Protein AF-A0A9P1EF59-F1 (afdb_monomer)

Solvent-accessible surface area (backbone atoms only — not comparable to full-atom values): 3750 Å² total; per-residue (Å²): 133,92,78,86,45,73,67,55,52,53,51,50,54,52,52,54,51,46,54,71,72,42,78,85,67,76,88,84,82,66,92,82,56,79,98,68,93,82,86,84,77,84,88,66,77,88,74,71,84,88,119

Foldseek 3Di:
DDDDDVVNVVVVVVVVCCCVVCVPDDDDDDPPDPPDDDDDDDPDPPPPPPD

Mean predicted aligned error: 9.48 Å

Radius of gyration: 16.77 Å; Cα contacts (8 Å, |Δi|>4): 1; chains: 1; bounding box: 40×27×34 Å

Sequence (51 aa):
MHRPTTRHWEAIKRVLRYLKGTPHFGIFISAHTPLTLHAYADADWAGDIDT

Organism: Cuscuta europaea (NCBI:txid41803)

pLDDT: mean 83.96, std 13.33, range [49.06, 97.75]

Structure (mmCIF, N/CA/C/O backbone):
data_AF-A0A9P1EF59-F1
#
_entry.id   AF-A0A9P1EF59-F1
#
loop_
_atom_site.group_PDB
_atom_site.id
_atom_site.type_symbol
_atom_site.label_atom_id
_atom_site.label_alt_id
_atom_site.label_comp_id
_atom_site.label_asym_id
_atom_site.label_entity_id
_atom_site.label_seq_id
_atom_site.pdbx_PDB_ins_code
_atom_site.Cartn_x
_atom_site.Cartn_y
_atom_site.Cartn_z
_atom_site.occupancy
_atom_site.B_iso_or_equiv
_atom_site.auth_seq_id
_atom_site.auth_comp_id
_atom_site.auth_asym_id
_atom_site.auth_atom_id
_atom_site.pdbx_PDB_model_num
ATOM 1 N N . MET A 1 1 ? 22.517 4.778 -6.846 1.00 53.50 1 MET A N 1
ATOM 2 C CA . MET A 1 1 ? 21.638 4.808 -8.041 1.00 53.50 1 MET A CA 1
ATOM 3 C C . MET A 1 1 ? 20.642 3.653 -7.948 1.00 53.50 1 MET A C 1
ATOM 5 O O . MET A 1 1 ? 21.081 2.507 -7.890 1.00 53.50 1 MET A O 1
ATOM 9 N N . HIS A 1 2 ? 19.336 3.924 -7.849 1.00 76.62 2 HIS A N 1
ATOM 10 C CA . HIS A 1 2 ? 18.316 2.870 -7.737 1.00 76.62 2 HIS A CA 1
ATOM 11 C C . HIS A 1 2 ? 18.344 1.942 -8.962 1.00 76.62 2 HIS A C 1
ATOM 13 O O . HIS A 1 2 ? 18.395 2.405 -10.098 1.00 76.62 2 HIS A O 1
ATOM 19 N N . ARG A 1 3 ? 18.301 0.626 -8.727 1.00 85.44 3 ARG A N 1
ATOM 20 C CA . ARG A 1 3 ? 18.234 -0.408 -9.772 1.00 85.44 3 ARG A CA 1
ATOM 21 C C . ARG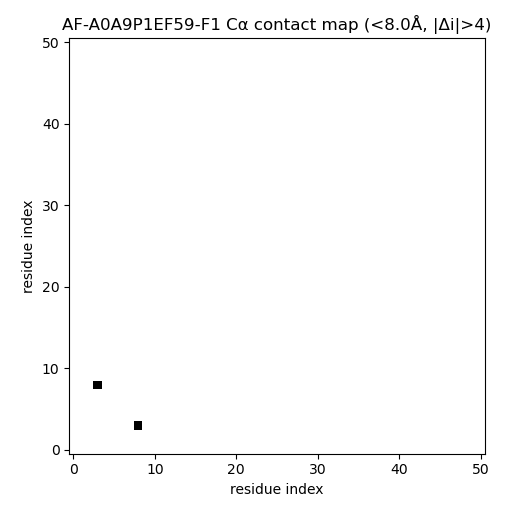 A 1 3 ? 16.886 -1.126 -9.679 1.00 85.44 3 ARG A C 1
ATOM 23 O O . ARG A 1 3 ? 16.798 -2.174 -9.033 1.00 85.44 3 ARG A O 1
ATOM 30 N N . PRO A 1 4 ? 15.804 -0.539 -10.225 1.00 87.38 4 PRO A N 1
ATOM 31 C CA . PRO A 1 4 ? 14.517 -1.216 -10.270 1.00 87.38 4 PRO A CA 1
ATOM 32 C C . PRO A 1 4 ? 14.660 -2.568 -10.982 1.00 87.38 4 PRO A C 1
ATOM 34 O O . PRO A 1 4 ? 15.452 -2.725 -11.905 1.00 87.38 4 PRO A O 1
ATOM 37 N N . THR A 1 5 ? 13.915 -3.565 -10.508 1.00 94.88 5 THR A N 1
ATOM 38 C CA . THR A 1 5 ? 13.999 -4.955 -10.971 1.00 94.88 5 THR A CA 1
ATOM 39 C C . THR A 1 5 ? 12.643 -5.376 -11.514 1.00 94.88 5 THR A C 1
ATOM 41 O O . THR A 1 5 ? 11.628 -4.727 -11.245 1.00 94.88 5 THR A O 1
ATOM 44 N N . THR A 1 6 ? 12.587 -6.512 -12.205 1.00 95.62 6 THR A N 1
ATOM 45 C CA . THR A 1 6 ? 11.317 -7.112 -12.635 1.00 95.62 6 THR A CA 1
ATOM 46 C C . THR A 1 6 ? 10.355 -7.319 -11.461 1.00 95.62 6 THR A C 1
ATOM 48 O O . THR A 1 6 ? 9.164 -7.056 -11.598 1.00 95.62 6 THR A O 1
ATOM 51 N N . ARG A 1 7 ? 10.868 -7.671 -10.272 1.00 94.88 7 ARG A N 1
ATOM 52 C CA . ARG A 1 7 ? 10.051 -7.819 -9.054 1.00 94.88 7 ARG A CA 1
ATOM 53 C C . ARG A 1 7 ? 9.440 -6.488 -8.610 1.00 94.88 7 ARG A C 1
ATOM 55 O O . ARG A 1 7 ? 8.266 -6.446 -8.255 1.00 94.88 7 ARG A O 1
ATOM 62 N N . HIS A 1 8 ? 10.205 -5.396 -8.676 1.00 94.12 8 HIS A N 1
ATOM 63 C CA . HIS A 1 8 ? 9.683 -4.053 -8.393 1.00 94.12 8 HIS A CA 1
ATOM 64 C C . HIS A 1 8 ? 8.562 -3.677 -9.379 1.00 94.12 8 HIS A C 1
ATOM 66 O O . HIS A 1 8 ? 7.514 -3.176 -8.973 1.00 94.12 8 HIS A O 1
ATOM 72 N N . TRP A 1 9 ? 8.733 -4.000 -10.665 1.00 94.81 9 TRP A N 1
ATOM 73 C CA . TRP A 1 9 ? 7.714 -3.757 -11.689 1.00 94.81 9 TRP A CA 1
ATOM 74 C C . TRP A 1 9 ? 6.437 -4.582 -11.479 1.00 94.81 9 TRP A C 1
ATOM 76 O O . TRP A 1 9 ? 5.320 -4.083 -11.624 1.00 94.81 9 TRP A O 1
ATOM 86 N N . GLU A 1 10 ? 6.573 -5.854 -11.114 1.00 97.19 10 GLU A N 1
ATOM 87 C CA . GLU A 1 10 ? 5.441 -6.721 -10.779 1.00 97.19 10 GLU A CA 1
ATOM 88 C C . GLU A 1 10 ? 4.658 -6.216 -9.567 1.00 97.19 10 GLU A C 1
ATOM 90 O O . GLU A 1 10 ? 3.423 -6.197 -9.610 1.00 97.19 10 GLU A O 1
ATOM 95 N N . ALA A 1 11 ? 5.362 -5.755 -8.530 1.00 95.62 11 ALA A N 1
ATOM 96 C CA . ALA A 1 11 ? 4.754 -5.172 -7.342 1.00 95.62 11 ALA A CA 1
ATOM 97 C C . ALA A 1 11 ? 3.915 -3.932 -7.689 1.00 95.62 11 ALA A C 1
ATOM 99 O O . ALA A 1 11 ? 2.741 -3.873 -7.321 1.00 95.62 11 ALA A O 1
ATOM 100 N N . I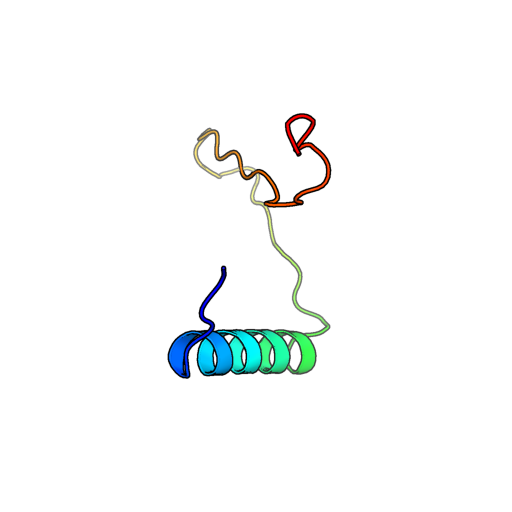LE A 1 12 ? 4.462 -2.999 -8.477 1.00 95.81 12 ILE A N 1
ATOM 101 C CA . ILE A 1 12 ? 3.739 -1.792 -8.915 1.00 95.81 12 ILE A CA 1
ATOM 102 C C . ILE A 1 12 ? 2.497 -2.164 -9.725 1.00 95.81 12 ILE A C 1
ATOM 104 O O . ILE A 1 12 ? 1.400 -1.690 -9.435 1.00 95.81 12 ILE A O 1
ATOM 108 N N . LYS A 1 13 ? 2.625 -3.071 -10.700 1.00 97.31 13 LYS A N 1
ATOM 109 C CA . LYS A 1 13 ? 1.471 -3.532 -11.489 1.00 97.31 13 LYS A CA 1
ATOM 110 C C . LYS A 1 13 ? 0.376 -4.137 -10.608 1.00 97.31 13 LYS A C 1
ATOM 112 O O . LYS A 1 13 ? -0.805 -3.948 -10.895 1.00 97.31 13 LYS A O 1
ATOM 117 N N . ARG A 1 14 ? 0.743 -4.871 -9.551 1.00 97.12 14 ARG A N 1
ATOM 118 C CA . ARG A 1 14 ? -0.224 -5.418 -8.588 1.00 97.12 14 ARG A CA 1
ATOM 119 C C . ARG A 1 14 ? -0.953 -4.302 -7.841 1.00 97.12 14 ARG A C 1
ATOM 121 O O . ARG A 1 14 ? -2.176 -4.359 -7.770 1.00 97.12 14 ARG A O 1
ATOM 128 N N . VAL A 1 15 ? -0.225 -3.296 -7.354 1.00 95.06 15 VAL A N 1
ATOM 129 C CA . VAL A 1 15 ? -0.805 -2.129 -6.669 1.00 95.06 15 VAL A CA 1
ATOM 130 C C . VAL A 1 15 ? -1.767 -1.379 -7.591 1.00 95.06 15 VAL A C 1
ATOM 132 O O . VAL A 1 15 ? -2.916 -1.163 -7.225 1.00 95.06 15 VAL A O 1
ATOM 135 N N . LEU A 1 16 ? -1.355 -1.066 -8.821 1.00 96.50 16 LEU A N 1
ATOM 136 C CA . LEU A 1 16 ? -2.202 -0.340 -9.774 1.00 96.50 16 LEU A CA 1
ATOM 137 C C . LEU A 1 16 ? -3.471 -1.118 -10.154 1.00 96.50 16 LEU A C 1
ATOM 139 O O . LEU A 1 16 ? -4.548 -0.532 -10.247 1.00 96.50 16 LEU A O 1
ATOM 143 N N . ARG A 1 17 ? -3.374 -2.443 -10.346 1.00 97.75 17 ARG A N 1
ATOM 144 C CA . ARG A 1 17 ? -4.557 -3.288 -10.590 1.00 97.75 17 ARG A CA 1
ATOM 145 C C . ARG A 1 17 ? -5.507 -3.310 -9.400 1.00 97.75 17 ARG A C 1
ATOM 147 O O . ARG A 1 17 ? -6.712 -3.269 -9.620 1.00 97.75 17 ARG A O 1
ATOM 154 N N . TYR A 1 18 ? -4.972 -3.367 -8.180 1.00 94.88 18 TYR A N 1
ATOM 155 C CA . TYR A 1 18 ? -5.774 -3.288 -6.962 1.00 94.88 18 TYR A CA 1
ATOM 156 C C . TYR A 1 18 ? -6.522 -1.953 -6.902 1.00 94.88 18 TYR A C 1
ATOM 158 O O . TYR A 1 18 ? -7.745 -1.957 -6.911 1.00 94.88 18 TYR A O 1
ATOM 166 N N . LEU A 1 19 ? -5.810 -0.824 -7.001 1.00 94.25 19 LEU A N 1
ATOM 167 C CA . LEU A 1 19 ? -6.411 0.515 -6.965 1.00 94.25 19 LEU A CA 1
ATOM 168 C C . LEU A 1 19 ? -7.507 0.702 -8.024 1.00 94.25 19 LEU A C 1
ATOM 170 O O . LEU A 1 19 ? -8.578 1.220 -7.722 1.00 94.25 19 LEU A O 1
ATOM 174 N N . LYS A 1 20 ? -7.270 0.231 -9.256 1.00 96.19 20 LYS A N 1
ATOM 175 C CA . LYS A 1 20 ? -8.272 0.277 -10.330 1.00 96.19 20 LYS A CA 1
ATOM 176 C C . LYS A 1 20 ? -9.477 -0.631 -10.055 1.00 96.19 20 LYS A C 1
ATOM 178 O O . LYS A 1 20 ? -10.591 -0.285 -10.432 1.00 96.19 20 LYS A O 1
ATOM 183 N N . GLY A 1 21 ? -9.252 -1.810 -9.477 1.00 96.81 21 GLY A N 1
ATOM 184 C CA . GLY A 1 21 ? -10.292 -2.810 -9.224 1.00 96.81 21 GLY A CA 1
ATOM 185 C C . GLY A 1 21 ? -11.142 -2.524 -7.989 1.00 96.81 21 GLY A C 1
ATOM 186 O O . GLY A 1 21 ? -12.263 -3.019 -7.899 1.00 96.81 21 GLY A O 1
ATOM 187 N N . THR A 1 22 ? -10.637 -1.722 -7.051 1.00 95.88 22 THR A N 1
ATOM 188 C CA . THR A 1 22 ? -11.291 -1.469 -5.763 1.00 95.88 22 THR A CA 1
ATOM 189 C C . THR A 1 22 ? -11.460 0.027 -5.455 1.00 95.88 22 THR A C 1
ATOM 191 O O . THR A 1 22 ? -11.082 0.463 -4.368 1.00 95.88 22 THR A O 1
ATOM 194 N N . PRO A 1 23 ? -12.050 0.845 -6.352 1.00 92.62 23 PRO A N 1
ATOM 195 C CA . PRO A 1 23 ? -12.175 2.290 -6.131 1.00 92.62 23 PRO A CA 1
ATOM 196 C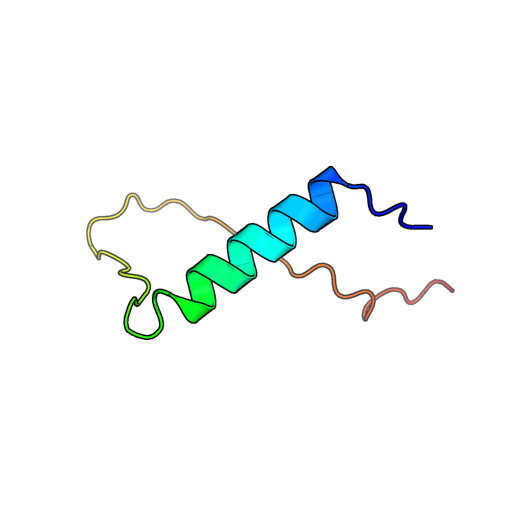 C . PRO A 1 23 ? -13.089 2.649 -4.948 1.00 92.62 23 PRO A C 1
ATOM 198 O O . PRO A 1 23 ? -12.977 3.731 -4.387 1.00 92.62 23 PRO A O 1
ATOM 201 N N . HIS A 1 24 ? -13.979 1.737 -4.550 1.00 95.06 24 HIS A N 1
ATOM 202 C CA . HIS A 1 24 ? -14.907 1.923 -3.430 1.00 95.06 24 HIS A CA 1
ATOM 203 C C . HIS A 1 24 ? -14.375 1.366 -2.101 1.00 95.06 24 HIS A C 1
ATOM 205 O O . HIS A 1 24 ? -15.069 1.429 -1.089 1.00 95.06 24 HIS A O 1
ATOM 211 N N . PHE A 1 25 ? -13.182 0.763 -2.091 1.00 91.12 25 PHE A N 1
ATOM 212 C CA . PHE A 1 25 ? -12.622 0.179 -0.877 1.00 91.12 25 PHE A CA 1
ATOM 213 C C . PHE A 1 25 ? -11.899 1.274 -0.097 1.00 91.12 25 PHE A C 1
ATOM 215 O O . PHE A 1 25 ? -10.915 1.841 -0.568 1.00 91.12 25 PHE A O 1
ATOM 222 N N . GLY A 1 26 ? -12.394 1.561 1.103 1.00 86.88 26 GLY A N 1
ATOM 223 C CA . GLY A 1 26 ? -11.725 2.430 2.065 1.00 86.88 26 GLY A CA 1
ATOM 224 C C . GLY A 1 26 ? -10.809 1.653 3.008 1.00 86.88 26 GLY A C 1
ATOM 225 O O . GLY A 1 26 ? -10.874 0.428 3.109 1.00 86.88 26 GLY A O 1
ATOM 226 N N . ILE A 1 27 ? -9.976 2.386 3.742 1.00 85.50 27 ILE A N 1
ATOM 227 C CA . ILE A 1 27 ? -9.235 1.847 4.883 1.00 85.50 27 ILE A CA 1
ATOM 228 C C . ILE A 1 27 ? -10.131 1.991 6.116 1.00 85.50 27 ILE A C 1
ATOM 230 O O . ILE A 1 27 ? -10.509 3.104 6.478 1.00 85.50 27 ILE A O 1
ATOM 234 N N . PHE A 1 28 ? -10.480 0.875 6.758 1.00 87.19 28 PHE A N 1
ATOM 235 C CA . PHE A 1 28 ? -11.208 0.892 8.026 1.00 87.19 28 PHE A CA 1
ATOM 236 C C . PHE A 1 28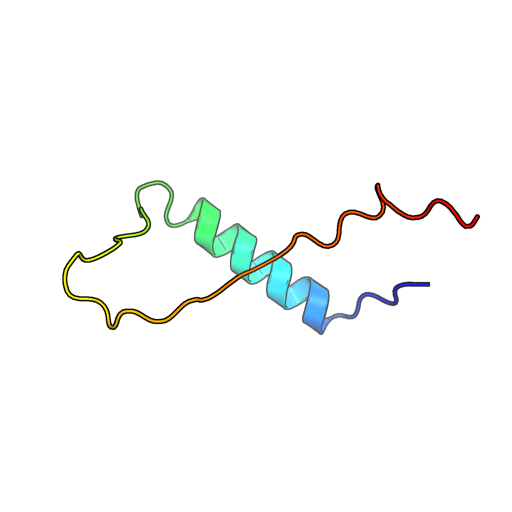 ? -10.222 0.883 9.193 1.00 87.19 28 PHE A C 1
ATOM 238 O O . PHE A 1 28 ? -9.478 -0.080 9.379 1.00 87.19 28 PHE A O 1
ATOM 245 N N . ILE A 1 29 ? -10.240 1.949 9.988 1.00 83.06 29 ILE A N 1
ATOM 246 C CA . ILE A 1 29 ? -9.468 2.051 11.225 1.00 83.06 29 ILE A CA 1
ATOM 247 C C . ILE A 1 29 ? -10.433 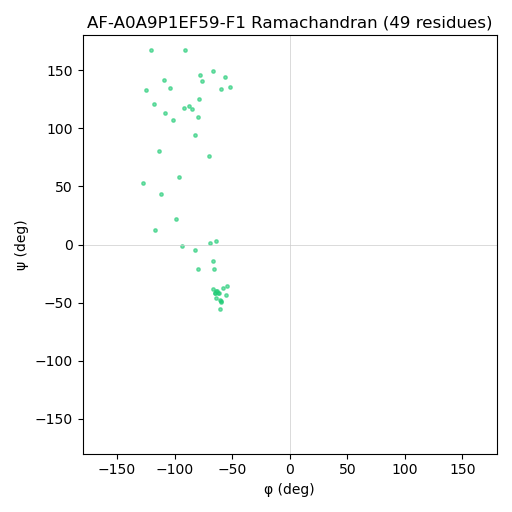1.789 12.381 1.00 83.06 29 ILE A C 1
ATOM 249 O O . ILE A 1 29 ? -11.308 2.604 12.668 1.00 83.06 29 ILE A O 1
ATOM 253 N N . SER A 1 30 ? -10.308 0.621 13.011 1.00 87.75 30 SER 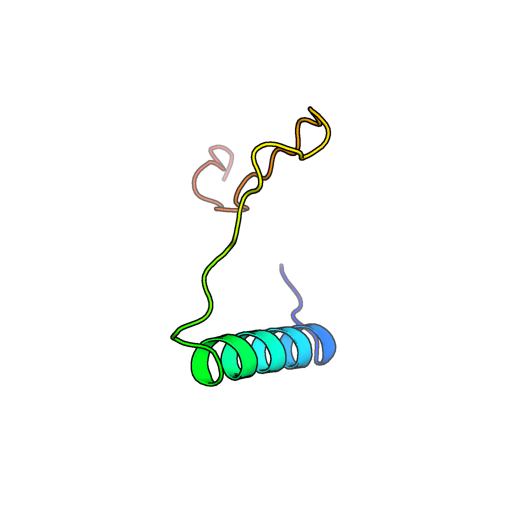A N 1
ATOM 254 C CA . SER A 1 30 ? -11.150 0.244 14.149 1.00 87.75 30 SER A CA 1
ATOM 255 C C . SER A 1 30 ? -10.701 0.961 15.421 1.00 87.75 30 SER A C 1
ATOM 257 O O . SER A 1 30 ? -9.512 1.024 15.710 1.00 87.75 30 SER A O 1
ATOM 259 N N . ALA A 1 31 ? -11.650 1.407 16.244 1.00 86.31 31 ALA A N 1
ATOM 260 C CA . ALA A 1 31 ? -11.358 1.910 17.590 1.00 86.31 31 ALA A CA 1
ATOM 261 C C . ALA A 1 31 ? -10.847 0.813 18.550 1.00 86.31 31 ALA A C 1
ATOM 263 O O . ALA A 1 31 ? -10.309 1.119 19.608 1.00 86.31 31 ALA A O 1
ATOM 264 N N . HIS A 1 32 ? -11.007 -0.463 18.182 1.00 88.81 32 HIS A N 1
ATOM 265 C CA . HIS A 1 32 ? -10.606 -1.621 18.987 1.00 88.81 32 HIS A CA 1
ATOM 266 C C . HIS A 1 32 ? -9.251 -2.211 18.555 1.00 88.81 32 HIS A C 1
ATOM 268 O O . HIS A 1 32 ? -8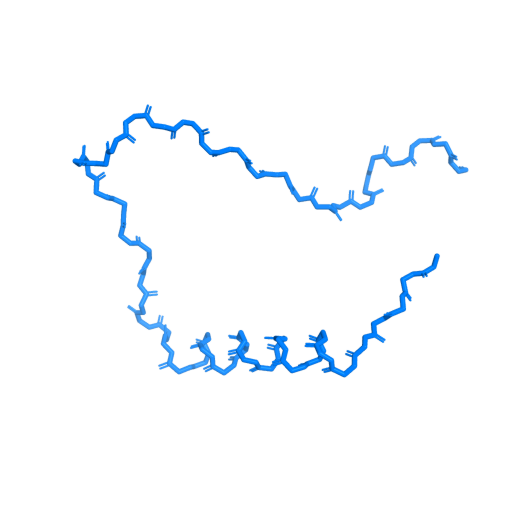.984 -3.389 18.789 1.00 88.81 32 HIS A O 1
ATOM 274 N N . THR A 1 33 ? -8.397 -1.438 17.881 1.00 83.25 33 THR A N 1
ATOM 275 C CA . THR A 1 33 ? -7.032 -1.879 17.558 1.00 83.25 33 THR A CA 1
ATOM 276 C C . THR A 1 33 ? -6.110 -1.767 18.774 1.00 83.25 33 THR A C 1
ATOM 278 O O . THR A 1 33 ? -6.249 -0.812 19.542 1.00 83.25 33 THR A O 1
ATOM 281 N N . PRO A 1 34 ? -5.128 -2.674 18.944 1.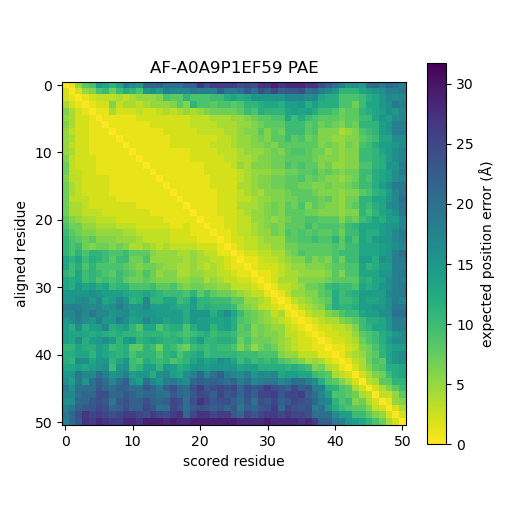00 84.62 34 PRO A N 1
ATOM 282 C CA . PRO A 1 34 ? -4.077 -2.507 19.944 1.00 84.62 34 PRO A CA 1
ATOM 283 C C . PRO A 1 34 ? -3.414 -1.132 19.819 1.00 84.62 34 PRO A C 1
ATOM 285 O O . PRO A 1 34 ? -3.087 -0.711 18.707 1.00 84.62 34 PRO A O 1
ATOM 288 N N . LEU A 1 35 ? -3.194 -0.450 20.948 1.00 82.38 35 LEU A N 1
ATOM 289 C CA . LEU A 1 35 ? -2.513 0.847 21.002 1.00 82.38 35 LEU A CA 1
ATOM 290 C C . LEU A 1 35 ? -1.019 0.663 20.692 1.00 82.38 35 LEU A C 1
ATOM 292 O O . LEU A 1 35 ? -0.169 0.630 21.577 1.00 82.38 35 LEU A O 1
ATOM 296 N N . THR A 1 36 ? -0.717 0.478 19.413 1.00 84.69 36 THR A N 1
ATOM 297 C CA . THR A 1 36 ? 0.620 0.226 18.881 1.00 84.69 36 THR A CA 1
ATOM 298 C C . THR A 1 36 ? 0.980 1.363 17.939 1.00 84.69 36 THR A C 1
ATOM 300 O O . THR A 1 36 ? 0.256 1.656 16.989 1.00 84.69 36 THR A O 1
ATOM 303 N N . LEU A 1 37 ? 2.075 2.062 18.241 1.00 80.94 37 LEU A N 1
ATOM 304 C CA . LEU A 1 37 ? 2.540 3.172 17.420 1.00 80.94 37 LEU A CA 1
ATOM 305 C C . LEU A 1 37 ? 3.297 2.618 16.211 1.00 80.94 37 LEU A C 1
ATOM 307 O O . LEU A 1 37 ? 4.412 2.117 16.346 1.00 80.94 37 LEU A O 1
ATOM 311 N N . HIS A 1 38 ? 2.700 2.748 15.031 1.00 81.25 38 HIS A N 1
ATOM 312 C CA . HIS A 1 38 ? 3.362 2.498 13.756 1.00 81.25 38 HIS A CA 1
ATOM 313 C C . HIS A 1 38 ? 3.585 3.836 13.051 1.00 81.25 38 HIS A C 1
ATOM 315 O O . HIS A 1 38 ? 2.626 4.501 12.666 1.00 81.25 38 HIS A O 1
ATOM 321 N N . ALA A 1 39 ? 4.847 4.237 12.905 1.00 83.88 39 ALA A N 1
ATOM 322 C CA . ALA A 1 39 ? 5.230 5.429 12.160 1.00 83.88 39 ALA A CA 1
ATOM 323 C C . ALA A 1 39 ? 5.816 5.023 10.803 1.00 83.88 39 ALA A C 1
ATOM 325 O O . ALA A 1 39 ? 6.643 4.114 10.723 1.00 83.88 39 ALA A O 1
ATOM 326 N N . TYR A 1 40 ? 5.390 5.714 9.750 1.00 82.19 40 TYR A N 1
ATOM 327 C CA . TYR A 1 40 ? 5.925 5.586 8.399 1.00 82.19 40 TYR A CA 1
ATOM 328 C C . TYR A 1 40 ? 6.362 6.980 7.952 1.00 82.19 40 TYR A C 1
ATOM 330 O O . TYR A 1 40 ? 5.613 7.938 8.137 1.00 82.19 40 TYR A O 1
ATOM 338 N N . ALA A 1 41 ? 7.562 7.092 7.394 1.00 83.38 41 ALA A N 1
ATOM 339 C CA . ALA A 1 41 ? 8.049 8.308 6.753 1.00 83.38 41 ALA A CA 1
ATOM 340 C C . ALA A 1 41 ? 8.111 8.063 5.244 1.00 83.38 41 ALA A C 1
ATOM 342 O O . ALA A 1 41 ? 8.450 6.951 4.823 1.00 83.38 41 ALA A O 1
ATOM 343 N N . ASP A 1 42 ? 7.760 9.073 4.449 1.00 76.94 42 ASP A N 1
ATOM 344 C CA . ASP A 1 42 ? 8.025 9.013 3.016 1.00 76.94 42 ASP A CA 1
ATOM 345 C C . ASP A 1 42 ? 9.539 9.047 2.783 1.00 76.94 42 ASP A C 1
ATOM 347 O O . ASP A 1 42 ? 10.299 9.609 3.572 1.00 76.94 42 ASP A O 1
ATOM 351 N N . ALA A 1 43 ? 9.973 8.406 1.708 1.00 69.50 43 ALA A N 1
ATOM 352 C CA . ALA A 1 43 ? 11.333 8.534 1.218 1.00 69.50 43 ALA A CA 1
ATOM 353 C C . ALA A 1 43 ? 11.335 9.595 0.116 1.00 69.50 43 ALA A C 1
ATOM 355 O O . ALA A 1 43 ? 11.681 9.310 -1.033 1.00 69.50 43 ALA A O 1
ATOM 356 N N . ASP A 1 44 ? 10.898 10.810 0.442 1.00 66.31 44 ASP A N 1
ATOM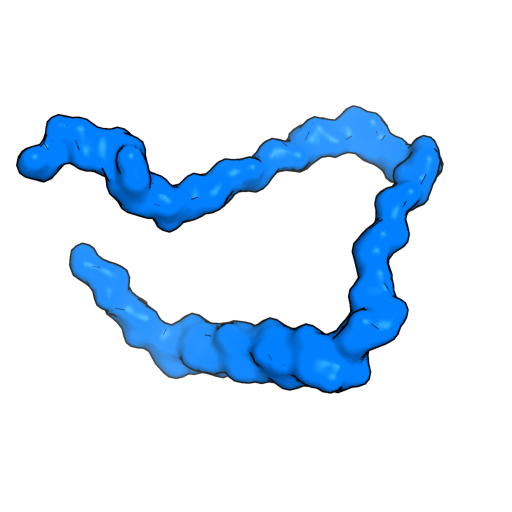 357 C CA . ASP A 1 44 ? 11.108 11.943 -0.434 1.00 66.31 44 ASP A CA 1
ATOM 358 C C . ASP A 1 44 ? 12.550 12.433 -0.254 1.00 66.31 44 ASP A C 1
ATOM 360 O O . ASP A 1 44 ? 13.033 12.730 0.833 1.00 66.31 44 ASP A O 1
ATOM 364 N N . TRP A 1 45 ? 13.287 12.510 -1.361 1.00 59.44 45 TRP A N 1
ATOM 365 C CA . TRP A 1 45 ? 14.655 13.050 -1.391 1.00 59.44 45 TRP A CA 1
ATOM 366 C C . TRP A 1 45 ? 14.695 14.551 -1.013 1.00 59.44 45 TRP A C 1
ATOM 368 O O . TRP A 1 45 ? 15.739 15.183 -1.049 1.00 59.44 45 TRP A O 1
ATOM 378 N N . ALA A 1 46 ? 13.572 15.178 -0.657 1.00 57.53 46 ALA A N 1
ATOM 379 C CA . ALA A 1 46 ? 13.461 16.623 -0.472 1.00 57.53 46 ALA A CA 1
ATOM 380 C C . ALA A 1 46 ? 14.223 17.184 0.754 1.00 57.53 46 ALA A C 1
ATOM 382 O O . ALA A 1 46 ? 14.182 18.391 0.982 1.00 57.53 46 ALA A O 1
ATOM 383 N N . GLY A 1 47 ? 14.923 16.339 1.522 1.00 60.22 47 GLY A N 1
ATOM 384 C CA . GLY A 1 47 ? 15.729 16.717 2.689 1.00 60.22 47 GLY A CA 1
ATOM 385 C C . GLY A 1 47 ? 17.235 16.438 2.588 1.00 60.22 47 GLY A C 1
ATOM 386 O O . GLY A 1 47 ? 17.904 16.492 3.618 1.00 60.22 47 GLY A O 1
ATOM 387 N N . ASP A 1 48 ? 17.781 16.120 1.409 1.00 62.88 48 ASP A N 1
ATOM 388 C CA . ASP A 1 48 ? 19.237 15.988 1.241 1.00 62.88 48 ASP A CA 1
ATOM 389 C C . ASP A 1 48 ? 19.878 17.376 1.043 1.00 62.88 48 ASP A C 1
ATOM 391 O O . ASP A 1 48 ? 19.873 17.931 -0.054 1.00 62.88 48 ASP A O 1
ATOM 395 N N . ILE A 1 49 ? 20.357 17.974 2.139 1.00 64.19 49 ILE A N 1
ATOM 396 C CA . ILE A 1 49 ? 21.101 19.251 2.153 1.00 64.19 49 ILE A CA 1
ATOM 397 C C . ILE A 1 49 ? 22.594 19.052 1.813 1.00 64.19 49 ILE A C 1
ATOM 399 O O . ILE A 1 49 ? 23.309 20.037 1.649 1.00 64.19 49 ILE A O 1
ATOM 403 N N . ASP A 1 50 ? 23.062 17.809 1.648 1.00 57.62 50 ASP A N 1
ATOM 404 C CA . ASP A 1 50 ? 24.478 17.472 1.434 1.00 57.62 50 ASP A CA 1
ATOM 405 C C . ASP A 1 50 ? 24.764 16.937 0.012 1.00 57.62 50 ASP A C 1
ATOM 407 O O . ASP A 1 50 ? 25.532 15.990 -0.182 1.00 57.62 50 ASP A O 1
ATOM 411 N N . THR A 1 51 ? 24.188 17.577 -1.017 1.00 49.06 51 THR A N 1
ATOM 412 C CA . THR A 1 51 ? 24.716 17.484 -2.397 1.00 49.06 51 THR A CA 1
ATOM 413 C C . THR A 1 51 ? 25.166 18.829 -2.946 1.00 49.06 51 THR A C 1
ATOM 415 O O . THR A 1 51 ? 24.418 19.819 -2.786 1.00 49.06 51 THR A O 1
#

Secondary structure (DSSP, 8-state):
-----HHHHHHHHHHHHHHHH-TTPPPP--TTS-----------GGG----